Protein AF-A0A4R5MF24-F1 (afdb_mon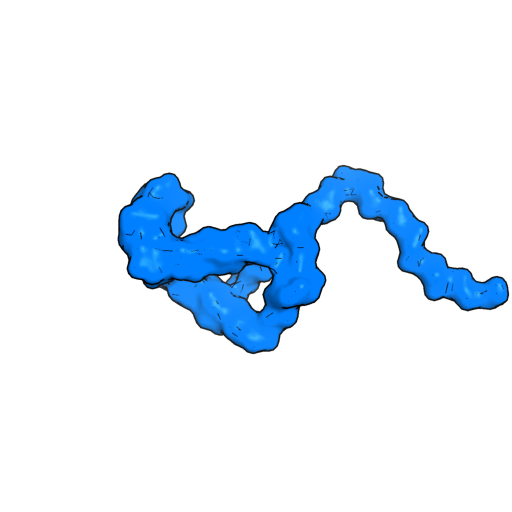omer)

Secondary structure (DSSP, 8-state):
----SHHHHHHHHHHHH-HHHHHHHT--HHHHHHHHHHHTTS-GGGS-SSPPPTT----------

Radius of gyration: 15.67 Å; Cα contacts (8 Å, |Δi|>4): 57; chains: 1; bounding box: 46×27×34 Å

Sequence (65 aa):
MTVKSKAQNRLMRAAARDPKVAKKTGVPQKVAKEMVDATHGKKVGKMPEKMPKRGSRTATHKGKK

Mean predicted aligned error: 10.58 Å

Organism: NCBI:txid2528715

Solvent-accessible surface area (backbone atoms only — not comparable to full-ato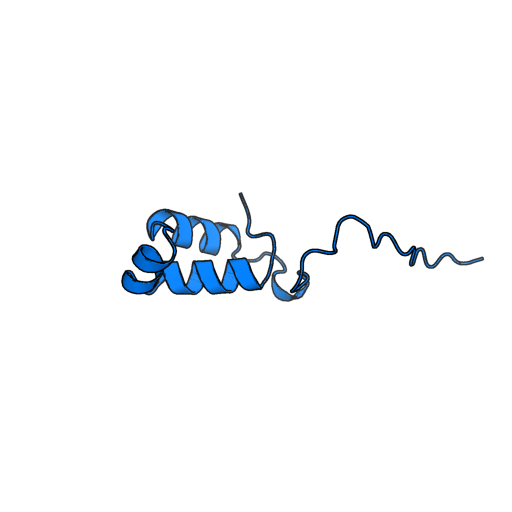m values): 4036 Å² total; per-residue (Å²): 126,64,68,85,30,42,59,52,47,53,51,27,53,45,16,45,74,33,69,67,48,9,63,76,70,73,41,55,42,68,61,20,41,52,35,48,58,64,35,60,93,54,71,55,89,80,39,52,76,62,81,77,61,97,83,73,80,73,81,80,78,89,68,92,130

Structure (mmCIF, N/CA/C/O backbone):
data_AF-A0A4R5MF24-F1
#
_entry.id   AF-A0A4R5MF24-F1
#
loop_
_atom_site.group_PDB
_atom_site.id
_atom_site.type_symbol
_atom_site.label_atom_id
_atom_site.label_alt_id
_atom_site.label_comp_id
_atom_site.label_asym_id
_atom_site.label_entity_id
_atom_site.label_seq_id
_atom_site.pdbx_PDB_ins_code
_atom_site.Cartn_x
_atom_site.Cartn_y
_atom_site.Cartn_z
_atom_site.occupa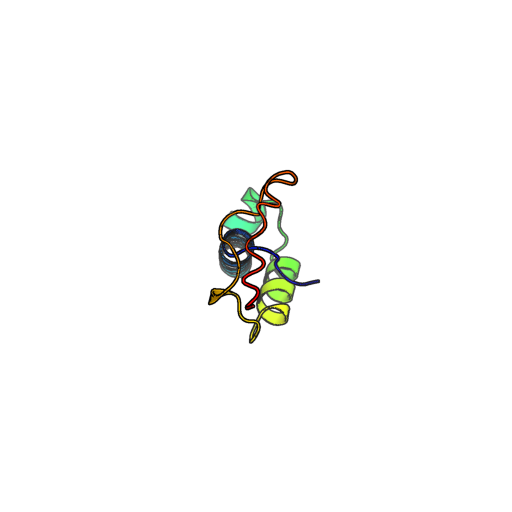ncy
_atom_site.B_iso_or_equiv
_atom_site.auth_seq_id
_atom_site.auth_comp_id
_atom_site.auth_asym_id
_atom_site.auth_atom_id
_atom_site.pdbx_PDB_model_num
ATOM 1 N N . MET A 1 1 ? -4.272 1.689 -15.228 1.00 55.34 1 MET A N 1
ATOM 2 C CA . MET A 1 1 ? -3.337 2.380 -14.306 1.00 55.34 1 MET A CA 1
ATOM 3 C C . MET A 1 1 ? -2.517 1.324 -13.573 1.00 55.34 1 MET A C 1
ATOM 5 O O . MET A 1 1 ? -3.102 0.334 -13.165 1.00 55.34 1 MET A O 1
ATOM 9 N N . THR A 1 2 ? -1.196 1.475 -13.442 1.00 63.44 2 THR A N 1
ATOM 10 C CA . THR A 1 2 ? -0.326 0.492 -12.757 1.00 63.44 2 THR A CA 1
ATOM 11 C C . THR A 1 2 ? 0.361 1.120 -11.552 1.00 63.44 2 THR A C 1
ATOM 13 O O . THR A 1 2 ? 0.621 2.327 -11.559 1.00 63.44 2 THR A O 1
ATOM 16 N N . VAL A 1 3 ? 0.705 0.321 -10.539 1.00 74.56 3 VAL A N 1
ATOM 17 C CA . VAL A 1 3 ? 1.464 0.822 -9.383 1.00 74.56 3 VAL A CA 1
ATOM 18 C C . VAL A 1 3 ? 2.865 1.274 -9.804 1.00 74.56 3 VAL A C 1
ATOM 20 O O . VAL A 1 3 ? 3.523 0.624 -10.615 1.00 74.56 3 VAL A O 1
ATOM 23 N N . LYS A 1 4 ? 3.310 2.414 -9.267 1.00 75.62 4 LYS A N 1
ATOM 24 C CA . LYS A 1 4 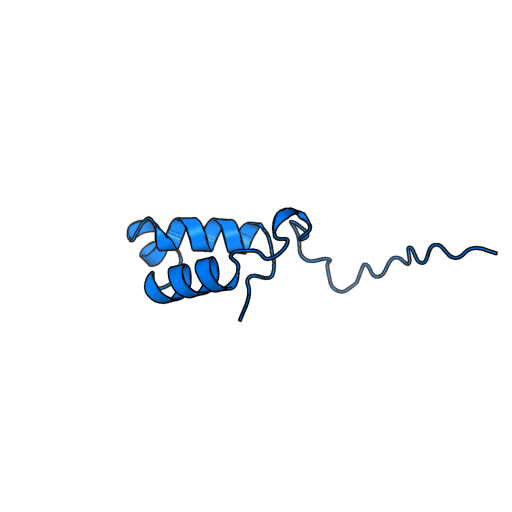? 4.555 3.098 -9.669 1.00 75.62 4 LYS A CA 1
ATOM 25 C C . LYS A 1 4 ? 5.727 2.848 -8.715 1.00 75.62 4 LYS A C 1
ATOM 27 O O . LYS A 1 4 ? 6.858 3.200 -9.031 1.00 75.62 4 LYS A O 1
ATOM 32 N N . SER A 1 5 ? 5.474 2.250 -7.550 1.00 81.25 5 SER A N 1
ATOM 33 C CA . SER A 1 5 ? 6.503 1.913 -6.560 1.00 81.25 5 SER A CA 1
ATOM 34 C C . SER A 1 5 ? 6.227 0.582 -5.855 1.00 81.25 5 SER A C 1
ATOM 36 O O . SER A 1 5 ? 5.088 0.109 -5.792 1.00 81.25 5 SER A O 1
ATOM 38 N N . LYS A 1 6 ? 7.277 -0.016 -5.274 1.00 84.00 6 LYS A N 1
ATOM 39 C CA . LYS A 1 6 ? 7.154 -1.218 -4.428 1.00 84.00 6 LYS A CA 1
ATOM 40 C C . LYS A 1 6 ? 6.276 -0.967 -3.202 1.00 84.00 6 LYS A C 1
ATOM 42 O O . LYS A 1 6 ? 5.466 -1.819 -2.852 1.00 84.00 6 LYS A O 1
ATOM 47 N N . ALA A 1 7 ? 6.406 0.206 -2.581 1.00 85.31 7 ALA A N 1
ATOM 48 C CA . ALA A 1 7 ? 5.598 0.595 -1.429 1.00 85.31 7 ALA A CA 1
ATOM 49 C C . ALA A 1 7 ? 4.103 0.651 -1.776 1.00 85.31 7 ALA A C 1
ATOM 51 O O . ALA A 1 7 ? 3.286 0.100 -1.042 1.00 85.31 7 ALA A O 1
ATOM 52 N N . GLN A 1 8 ? 3.757 1.218 -2.936 1.00 88.44 8 GLN A N 1
ATOM 53 C CA . GLN A 1 8 ? 2.375 1.252 -3.403 1.00 88.44 8 GLN A CA 1
ATOM 54 C C . GLN A 1 8 ? 1.838 -0.159 -3.663 1.00 88.44 8 GLN A C 1
ATOM 56 O O . GLN A 1 8 ? 0.732 -0.471 -3.241 1.00 88.44 8 GLN A O 1
ATOM 61 N N . ASN A 1 9 ? 2.630 -1.047 -4.274 1.00 88.44 9 ASN A N 1
ATOM 62 C CA . ASN A 1 9 ? 2.221 -2.440 -4.469 1.00 88.44 9 ASN A CA 1
ATOM 63 C C . ASN A 1 9 ? 1.983 -3.179 -3.138 1.00 88.44 9 ASN A C 1
ATOM 65 O O . ASN A 1 9 ? 1.010 -3.919 -3.010 1.00 88.44 9 ASN A O 1
ATOM 69 N N . ARG A 1 10 ? 2.848 -2.968 -2.135 1.00 89.50 10 ARG A N 1
ATOM 70 C CA . ARG A 1 10 ? 2.681 -3.548 -0.789 1.00 89.50 10 ARG A CA 1
ATOM 71 C C . ARG A 1 10 ? 1.387 -3.063 -0.133 1.00 89.50 10 ARG A C 1
ATOM 73 O O . ARG A 1 10 ? 0.620 -3.882 0.365 1.00 89.50 10 ARG A O 1
ATOM 80 N N . LEU A 1 11 ? 1.118 -1.760 -0.199 1.00 91.88 11 LEU A N 1
ATOM 81 C CA . LEU A 1 11 ? -0.098 -1.164 0.351 1.00 91.88 11 LEU A CA 1
ATOM 82 C C . LEU A 1 11 ? -1.361 -1.671 -0.357 1.00 91.88 11 LEU A C 1
ATOM 84 O O . LEU A 1 11 ? -2.309 -2.065 0.313 1.00 91.88 11 LEU A O 1
ATOM 88 N N . MET A 1 12 ? -1.356 -1.744 -1.691 1.00 92.38 12 MET A N 1
ATOM 89 C CA . MET A 1 12 ? -2.495 -2.261 -2.461 1.00 92.38 12 MET A CA 1
ATOM 90 C C . MET A 1 12 ? -2.764 -3.736 -2.155 1.00 92.38 12 MET A C 1
ATOM 92 O O . MET A 1 12 ? -3.908 -4.115 -1.938 1.00 92.38 12 MET A O 1
ATOM 96 N N . ARG A 1 13 ? -1.723 -4.571 -2.031 1.00 90.38 13 ARG A N 1
ATOM 97 C CA . ARG A 1 13 ? -1.883 -5.974 -1.610 1.00 90.38 13 ARG A CA 1
ATOM 98 C C . ARG A 1 13 ? -2.460 -6.107 -0.199 1.00 90.38 13 ARG A C 1
ATOM 100 O O . ARG A 1 13 ? -3.282 -6.991 0.029 1.00 90.38 13 ARG A O 1
ATOM 107 N N . ALA A 1 14 ? -2.055 -5.237 0.727 1.00 92.06 14 ALA A N 1
ATOM 108 C CA . ALA A 1 14 ? -2.596 -5.219 2.083 1.00 92.06 14 ALA A CA 1
ATOM 109 C C . ALA A 1 14 ? -4.069 -4.775 2.099 1.00 92.06 14 ALA A C 1
ATOM 111 O O . ALA A 1 14 ? -4.907 -5.463 2.676 1.00 92.06 14 ALA A O 1
ATOM 112 N N . ALA A 1 15 ? -4.408 -3.694 1.393 1.00 93.19 15 ALA A N 1
ATOM 113 C CA . ALA A 1 15 ? -5.783 -3.205 1.273 1.00 93.19 15 ALA A CA 1
ATOM 114 C C . ALA A 1 15 ? -6.711 -4.204 0.550 1.00 93.19 15 ALA A C 1
ATOM 116 O O . ALA A 1 15 ? -7.875 -4.348 0.919 1.00 93.19 15 ALA A O 1
ATOM 117 N N . ALA A 1 16 ? -6.201 -4.938 -0.444 1.00 91.81 16 ALA A N 1
ATOM 118 C CA . ALA A 1 16 ? -6.961 -5.954 -1.173 1.00 91.81 16 ALA A CA 1
ATOM 119 C C . ALA A 1 16 ? -7.348 -7.165 -0.302 1.00 91.81 16 ALA A C 1
ATOM 121 O O . ALA A 1 16 ? -8.370 -7.798 -0.571 1.00 91.81 16 ALA A O 1
ATOM 122 N N . ARG A 1 17 ? -6.543 -7.487 0.723 1.00 93.25 17 ARG A N 1
ATOM 123 C CA . ARG A 1 17 ? -6.766 -8.615 1.644 1.00 93.25 17 ARG A CA 1
ATOM 124 C C . ARG A 1 17 ? -7.493 -8.225 2.929 1.00 93.25 17 ARG A C 1
ATOM 126 O O . ARG A 1 17 ? -8.310 -9.009 3.393 1.00 93.25 17 ARG A O 1
ATOM 133 N N . ASP A 1 18 ? -7.220 -7.046 3.490 1.00 93.06 18 ASP A N 1
ATOM 134 C CA . ASP A 1 18 ? -7.785 -6.617 4.774 1.00 93.06 18 ASP A CA 1
ATOM 135 C C . ASP A 1 18 ? -8.666 -5.356 4.622 1.00 93.06 18 ASP A C 1
ATOM 137 O O . ASP A 1 18 ? -8.159 -4.269 4.305 1.00 93.06 18 ASP A O 1
ATOM 141 N N . PRO A 1 19 ? -9.983 -5.448 4.890 1.00 91.44 19 PRO A N 1
ATOM 142 C CA . PRO A 1 19 ? -10.885 -4.301 4.831 1.00 91.44 19 PRO A CA 1
ATOM 143 C C . PRO A 1 19 ? -10.565 -3.224 5.878 1.00 91.44 19 PRO A C 1
ATOM 145 O O . PRO A 1 19 ? -10.888 -2.055 5.668 1.00 91.44 19 PRO A O 1
ATOM 148 N N . LYS A 1 20 ? -9.907 -3.561 6.994 1.00 93.44 20 LYS A N 1
ATOM 149 C CA . LYS A 1 20 ? -9.452 -2.573 7.984 1.00 93.44 20 LYS A CA 1
ATOM 150 C C . LYS A 1 20 ? -8.341 -1.700 7.409 1.00 93.44 20 LYS A C 1
ATOM 152 O O . LYS A 1 20 ? -8.343 -0.494 7.639 1.00 93.44 20 LYS A O 1
ATOM 157 N N . VAL A 1 21 ? -7.427 -2.281 6.630 1.00 92.19 21 VAL A N 1
ATOM 158 C CA . VAL A 1 21 ? -6.366 -1.530 5.941 1.00 92.19 21 VAL A CA 1
ATOM 159 C C . VAL A 1 21 ? -6.963 -0.634 4.861 1.00 92.19 21 VAL A C 1
ATOM 161 O O . VAL A 1 21 ? -6.603 0.539 4.789 1.00 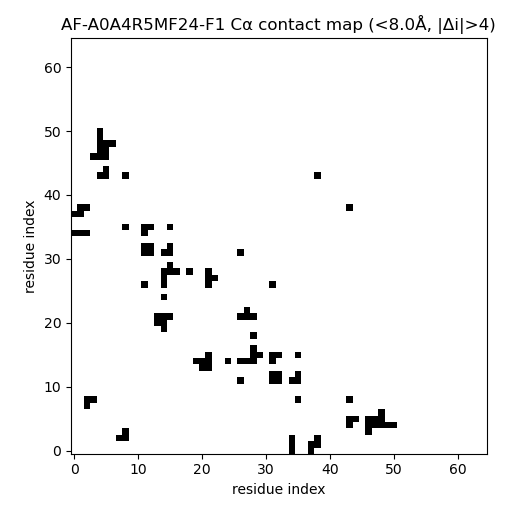92.19 21 VAL A O 1
ATOM 164 N N . ALA A 1 22 ? -7.920 -1.139 4.080 1.00 91.62 22 ALA A N 1
ATOM 165 C CA . ALA A 1 22 ? -8.660 -0.349 3.095 1.00 91.62 22 ALA A CA 1
ATOM 166 C C . ALA A 1 22 ? -9.328 0.890 3.721 1.00 91.62 22 ALA A C 1
ATOM 168 O O . ALA A 1 22 ? -9.128 2.006 3.247 1.00 91.62 22 ALA A O 1
ATOM 169 N N . LYS A 1 23 ? -10.033 0.716 4.849 1.00 93.94 23 LYS A N 1
ATOM 170 C CA . LYS A 1 23 ? -10.657 1.823 5.595 1.00 93.94 23 LYS A CA 1
ATOM 171 C C . LYS A 1 23 ? -9.632 2.825 6.126 1.00 93.94 23 LYS A C 1
ATOM 173 O O . LYS A 1 23 ? -9.810 4.023 5.951 1.00 93.94 23 LYS A O 1
ATOM 178 N N . LYS A 1 24 ? -8.541 2.346 6.733 1.00 93.81 24 LYS A N 1
ATOM 179 C CA . LYS A 1 24 ? -7.483 3.205 7.296 1.00 93.81 24 LYS A CA 1
ATOM 180 C C . LYS A 1 24 ? -6.726 4.007 6.238 1.00 93.81 24 LYS A C 1
ATOM 182 O O . LYS A 1 24 ? -6.279 5.110 6.514 1.00 93.81 24 LYS A O 1
ATOM 187 N N . THR A 1 25 ? -6.545 3.435 5.051 1.00 90.31 25 THR A N 1
ATOM 188 C CA . THR A 1 25 ? -5.773 4.051 3.960 1.00 90.31 25 THR A CA 1
ATOM 189 C C . THR A 1 25 ? -6.640 4.818 2.965 1.00 90.31 25 THR A C 1
ATOM 191 O O . THR A 1 25 ? -6.101 5.463 2.071 1.00 90.31 25 THR 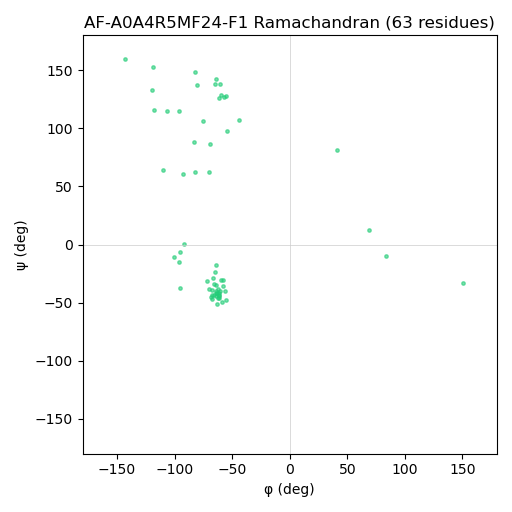A O 1
ATOM 194 N N . GLY A 1 26 ? -7.969 4.743 3.092 1.00 92.88 26 GLY A N 1
ATOM 195 C CA . GLY A 1 26 ? -8.913 5.347 2.152 1.00 92.88 26 GLY A CA 1
ATOM 196 C C . GLY A 1 26 ? -8.936 4.677 0.774 1.00 92.88 26 GLY A C 1
ATOM 197 O O . GLY A 1 26 ? -9.492 5.236 -0.166 1.00 92.88 26 GLY A O 1
ATOM 198 N N . VAL A 1 27 ? -8.330 3.495 0.622 1.00 90.56 27 VAL A N 1
ATOM 199 C CA . VAL A 1 27 ? -8.280 2.766 -0.651 1.00 90.56 27 VAL A CA 1
ATOM 200 C C . VAL A 1 27 ? -9.408 1.734 -0.682 1.00 90.56 27 VAL A C 1
ATOM 202 O O . VAL A 1 27 ? -9.358 0.776 0.091 1.00 90.56 27 VAL A O 1
ATOM 205 N N . PRO A 1 28 ? -10.401 1.851 -1.584 1.00 93.81 28 PRO A N 1
ATOM 206 C CA . PRO A 1 28 ? -11.442 0.839 -1.717 1.00 93.81 28 PRO A CA 1
ATOM 207 C C . PRO A 1 28 ? -10.847 -0.521 -2.092 1.00 93.81 28 PRO A C 1
ATOM 209 O O . PRO A 1 28 ? -9.991 -0.613 -2.974 1.00 93.81 28 PRO A O 1
ATOM 212 N N . GLN A 1 29 ? -11.345 -1.601 -1.483 1.00 94.31 29 GLN A N 1
ATOM 213 C CA . GLN A 1 29 ? -10.829 -2.951 -1.751 1.00 94.31 29 GLN A CA 1
ATOM 214 C C . GLN A 1 29 ? -10.929 -3.346 -3.226 1.00 94.31 29 GLN A C 1
ATOM 216 O O . GLN A 1 29 ? -10.034 -4.012 -3.742 1.00 94.31 29 GLN A O 1
ATOM 221 N N . LYS A 1 30 ? -11.996 -2.916 -3.911 1.00 93.62 30 LYS A N 1
ATOM 222 C CA . LYS A 1 30 ? -12.184 -3.151 -5.347 1.00 93.62 30 LYS A CA 1
ATOM 223 C C . LYS A 1 30 ? -11.032 -2.558 -6.164 1.00 93.62 30 LYS A C 1
ATOM 225 O O . LYS A 1 30 ? -10.396 -3.273 -6.929 1.00 93.62 30 LYS A O 1
ATOM 230 N N . VAL A 1 31 ? -10.697 -1.295 -5.905 1.00 91.81 31 VAL A N 1
ATOM 231 C CA . VAL A 1 31 ? -9.587 -0.592 -6.568 1.00 91.81 31 VAL A CA 1
ATOM 232 C C . VAL A 1 31 ? -8.245 -1.243 -6.233 1.00 91.81 31 VAL A C 1
ATOM 234 O O . VAL A 1 31 ? -7.394 -1.404 -7.105 1.00 91.81 31 VAL A O 1
ATOM 237 N N . ALA A 1 32 ? -8.053 -1.663 -4.981 1.00 90.81 32 ALA A N 1
ATOM 238 C CA . ALA A 1 32 ? -6.841 -2.356 -4.564 1.00 90.81 32 ALA A CA 1
ATOM 239 C C . ALA A 1 32 ? -6.644 -3.685 -5.317 1.00 90.81 32 ALA A C 1
ATOM 241 O O . ALA A 1 32 ? -5.540 -3.954 -5.787 1.00 90.81 32 ALA A O 1
ATOM 242 N N . LYS A 1 33 ? -7.706 -4.488 -5.478 1.00 91.19 33 LYS A N 1
ATOM 243 C CA . LYS A 1 33 ? -7.683 -5.738 -6.256 1.00 91.19 33 LYS A CA 1
ATOM 244 C C . LYS A 1 33 ? -7.373 -5.476 -7.729 1.00 91.19 33 LYS A C 1
ATOM 246 O O . LYS A 1 33 ? -6.398 -6.018 -8.236 1.00 91.19 33 LYS A O 1
ATOM 251 N N . GLU A 1 34 ? -8.093 -4.548 -8.359 1.00 89.81 34 GLU A N 1
ATOM 252 C CA . GLU A 1 34 ? -7.861 -4.161 -9.758 1.00 89.81 34 GLU A CA 1
ATOM 253 C C . GLU A 1 34 ? -6.416 -3.694 -10.000 1.00 89.81 34 GLU A C 1
ATOM 255 O O . GLU A 1 34 ? -5.800 -4.055 -11.002 1.00 89.81 34 GLU A O 1
ATOM 260 N N . MET A 1 35 ? -5.828 -2.934 -9.068 1.00 87.56 35 MET A N 1
ATOM 261 C CA . MET A 1 35 ? -4.429 -2.512 -9.176 1.00 87.56 35 MET A CA 1
ATOM 262 C C . MET A 1 35 ? -3.438 -3.660 -8.986 1.00 87.56 35 MET A C 1
ATOM 264 O O . MET A 1 35 ? -2.411 -3.675 -9.667 1.00 87.56 35 MET A O 1
ATOM 268 N N . VAL A 1 36 ? -3.697 -4.596 -8.070 1.00 87.00 36 VAL A N 1
ATOM 269 C CA . VAL A 1 36 ? -2.840 -5.774 -7.865 1.00 87.00 36 VAL A CA 1
ATOM 270 C C . VAL A 1 36 ? -2.872 -6.676 -9.097 1.00 87.00 36 VAL A C 1
ATOM 272 O O . VAL A 1 36 ? -1.805 -7.078 -9.563 1.00 87.00 36 VAL A O 1
ATOM 275 N N . ASP A 1 37 ? -4.052 -6.903 -9.668 1.00 86.94 37 ASP A N 1
ATOM 276 C CA . ASP A 1 37 ? -4.249 -7.734 -10.857 1.00 86.94 37 ASP A CA 1
ATOM 277 C C . ASP A 1 37 ? -3.629 -7.083 -12.099 1.00 86.94 37 ASP A C 1
ATOM 279 O O . ASP A 1 37 ? -2.842 -7.712 -12.803 1.00 86.94 37 ASP A O 1
ATOM 283 N N . ALA A 1 38 ? -3.842 -5.777 -12.305 1.00 82.50 38 ALA A N 1
ATOM 284 C CA . ALA A 1 38 ? -3.208 -5.017 -13.390 1.00 82.50 38 ALA A CA 1
ATOM 285 C C . ALA A 1 38 ? -1.672 -4.924 -13.267 1.00 82.50 38 ALA A C 1
ATOM 287 O O . ALA A 1 38 ? -0.971 -4.566 -14.223 1.00 82.50 38 ALA A O 1
ATOM 288 N N . THR A 1 39 ? -1.139 -5.203 -12.077 1.00 77.31 39 THR A N 1
ATOM 289 C CA . THR A 1 39 ? 0.299 -5.239 -11.789 1.00 77.31 39 THR A CA 1
ATOM 290 C C . THR A 1 39 ? 0.864 -6.662 -11.873 1.00 77.31 39 THR A C 1
ATOM 292 O O . THR A 1 39 ? 2.083 -6.835 -11.973 1.00 77.31 39 THR A O 1
ATOM 295 N N . HIS A 1 40 ? 0.013 -7.688 -11.870 1.00 69.75 40 HIS A N 1
ATOM 296 C CA . HIS A 1 40 ? 0.425 -9.083 -11.938 1.00 69.75 40 HIS A CA 1
ATOM 297 C C . HIS A 1 40 ? 1.213 -9.333 -13.239 1.00 69.75 40 HIS A C 1
ATOM 299 O O . HIS A 1 40 ? 0.819 -8.903 -14.318 1.00 69.75 40 H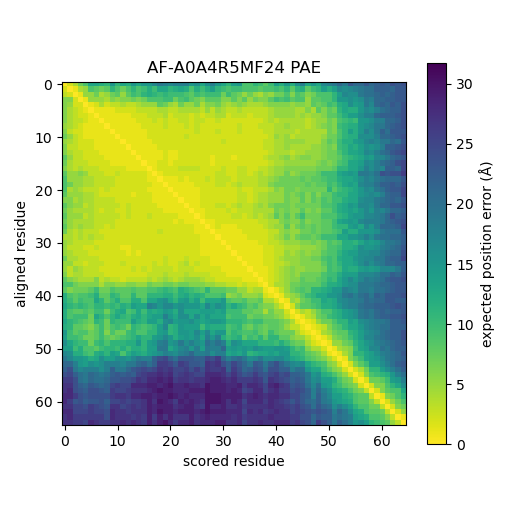IS A O 1
ATOM 305 N N . GLY A 1 41 ? 2.406 -9.926 -13.127 1.00 65.31 41 GLY A N 1
ATOM 306 C CA . GLY A 1 41 ? 3.318 -10.139 -14.262 1.00 65.31 41 GLY A CA 1
ATOM 307 C C . GLY A 1 41 ? 4.219 -8.952 -14.647 1.00 65.31 41 GLY A C 1
ATOM 308 O O . GLY A 1 41 ? 5.166 -9.133 -15.413 1.00 65.31 41 GLY A O 1
ATOM 309 N N . LYS A 1 42 ? 4.026 -7.743 -14.096 1.00 67.56 42 LYS A N 1
ATOM 310 C CA . LYS A 1 42 ? 4.961 -6.618 -14.313 1.00 67.56 42 LYS A CA 1
ATOM 311 C C . LYS A 1 42 ? 6.159 -6.727 -13.366 1.00 67.56 42 LYS A C 1
ATOM 313 O O . LYS A 1 42 ? 6.034 -7.217 -12.246 1.00 67.56 42 LYS A O 1
ATOM 318 N N . LYS A 1 43 ? 7.346 -6.265 -13.793 1.00 64.75 43 LYS A N 1
ATOM 319 C CA . LYS A 1 43 ? 8.610 -6.339 -13.022 1.00 64.75 43 LYS A CA 1
ATOM 320 C C . LYS A 1 43 ? 8.615 -5.400 -11.801 1.00 64.75 43 LYS A C 1
ATOM 322 O O . LYS A 1 43 ? 9.472 -4.527 -11.690 1.00 64.75 43 LYS A O 1
ATOM 327 N N . VAL A 1 44 ? 7.712 -5.605 -10.840 1.00 67.88 44 VAL A N 1
ATOM 328 C CA . VAL A 1 44 ? 7.661 -4.857 -9.571 1.00 67.88 44 VAL A CA 1
ATOM 329 C C . VAL A 1 44 ? 8.979 -4.994 -8.798 1.00 67.88 44 VAL A C 1
ATOM 331 O O . VAL A 1 44 ? 9.412 -4.061 -8.126 1.00 67.88 44 VAL A O 1
ATOM 334 N N . GLY A 1 45 ? 9.677 -6.126 -8.956 1.00 63.12 45 GLY A N 1
ATOM 335 C CA . GLY A 1 45 ? 10.996 -6.369 -8.365 1.00 63.12 45 GLY A CA 1
ATOM 336 C C . GLY A 1 45 ? 12.083 -5.378 -8.802 1.00 63.12 45 GLY A C 1
ATOM 337 O O . GLY A 1 45 ? 12.951 -5.051 -7.994 1.00 63.12 45 GLY A O 1
ATOM 338 N N . LYS A 1 46 ? 12.003 -4.834 -10.026 1.00 65.56 46 LYS A N 1
ATOM 339 C CA . LYS A 1 46 ? 12.963 -3.844 -10.557 1.00 65.56 46 LYS A CA 1
ATOM 340 C C . LYS A 1 46 ? 12.546 -2.391 -10.302 1.00 65.56 46 LYS A C 1
ATOM 342 O O . LYS A 1 46 ? 13.250 -1.475 -10.711 1.00 65.56 46 LYS A O 1
ATOM 347 N N . MET A 1 47 ? 11.405 -2.172 -9.650 1.00 70.06 47 MET A N 1
ATOM 348 C CA . MET A 1 47 ? 10.869 -0.834 -9.422 1.00 70.06 47 MET A CA 1
ATOM 349 C C . MET A 1 47 ? 11.568 -0.177 -8.219 1.00 70.06 47 MET A C 1
ATOM 351 O O . MET A 1 47 ? 11.781 -0.853 -7.204 1.00 70.06 47 MET A O 1
ATOM 355 N N . PRO A 1 48 ? 11.936 1.112 -8.303 1.00 65.44 48 PRO A N 1
ATOM 356 C CA . PRO A 1 48 ? 12.631 1.791 -7.217 1.00 65.44 48 PRO A CA 1
ATOM 357 C C . PRO A 1 48 ? 11.740 1.879 -5.966 1.00 65.44 48 PRO A C 1
ATOM 359 O O . PRO A 1 48 ? 10.522 2.057 -6.056 1.00 65.44 48 PRO A O 1
ATOM 362 N N . GLU A 1 49 ? 12.338 1.722 -4.780 1.00 68.31 49 GLU A N 1
ATOM 363 C CA . GLU A 1 49 ? 11.605 1.823 -3.507 1.00 68.31 49 GLU A CA 1
ATOM 364 C C . GLU A 1 49 ? 11.206 3.257 -3.166 1.00 68.31 49 GLU A C 1
ATOM 366 O O . GLU A 1 49 ? 10.154 3.479 -2.569 1.00 68.31 49 GLU A O 1
ATOM 371 N N . LYS A 1 50 ? 12.018 4.227 -3.590 1.00 65.69 50 LYS A N 1
ATOM 372 C CA . LYS A 1 50 ? 11.749 5.656 -3.465 1.00 65.69 50 LYS A CA 1
ATOM 373 C C . LYS A 1 50 ? 11.714 6.251 -4.864 1.00 65.69 50 LYS A C 1
ATOM 375 O O . LYS A 1 50 ? 12.592 5.974 -5.677 1.00 65.69 50 LYS A O 1
ATOM 380 N N . MET A 1 51 ? 10.694 7.054 -5.151 1.00 61.84 51 MET A N 1
ATOM 381 C CA . MET A 1 51 ? 10.651 7.816 -6.396 1.00 61.84 51 MET A CA 1
ATOM 382 C C . MET A 1 51 ? 11.867 8.758 -6.396 1.00 61.84 51 MET A C 1
ATOM 384 O O . MET A 1 51 ? 12.055 9.462 -5.398 1.00 61.84 51 MET A O 1
ATOM 388 N N . PRO A 1 52 ? 12.725 8.753 -7.433 1.00 59.28 52 PRO A N 1
ATOM 389 C CA . PRO A 1 52 ? 13.857 9.668 -7.474 1.00 59.28 52 PRO A CA 1
ATOM 390 C C . PRO A 1 52 ? 13.316 11.094 -7.368 1.00 59.28 52 PRO A C 1
ATOM 392 O O . PRO A 1 52 ? 12.385 11.466 -8.090 1.00 59.28 52 PRO A O 1
ATOM 395 N N . LYS A 1 53 ? 13.842 11.872 -6.413 1.00 59.44 53 LYS A N 1
ATOM 396 C CA . LYS A 1 53 ? 13.451 13.274 -6.242 1.00 59.44 53 LYS A CA 1
ATOM 397 C C . LYS A 1 53 ? 13.679 13.970 -7.584 1.00 59.44 53 LYS A C 1
ATOM 399 O O . LYS A 1 53 ? 14.762 13.850 -8.155 1.00 59.44 53 LYS A O 1
ATOM 404 N N . ARG A 1 54 ? 12.659 14.666 -8.100 1.00 55.44 54 ARG A N 1
ATOM 405 C CA . ARG A 1 54 ? 12.788 15.553 -9.270 1.00 55.44 54 ARG A CA 1
ATOM 406 C C . ARG A 1 54 ? 13.909 16.553 -8.956 1.00 55.44 54 ARG A C 1
ATOM 408 O O . ARG A 1 54 ? 13.692 17.473 -8.184 1.00 55.44 54 ARG A O 1
ATOM 415 N N . GLY A 1 55 ? 15.116 16.270 -9.444 1.00 53.12 55 GLY A N 1
ATOM 416 C CA . GLY A 1 55 ? 16.357 16.951 -9.060 1.00 53.12 55 GLY A CA 1
ATOM 417 C C . GLY A 1 55 ? 17.600 16.058 -9.154 1.00 53.12 55 GLY A C 1
ATOM 418 O O . GLY A 1 55 ? 18.650 16.525 -9.569 1.00 53.12 55 GLY A O 1
ATOM 419 N N . SER A 1 56 ? 17.495 14.749 -8.897 1.00 51.28 56 SER A N 1
ATOM 420 C CA . SER A 1 56 ? 18.618 13.814 -9.068 1.00 51.28 56 SER A CA 1
ATOM 421 C C . SER A 1 56 ? 18.603 13.175 -10.461 1.00 51.28 56 SER A C 1
ATOM 423 O O . SER A 1 56 ? 18.471 11.960 -10.608 1.00 51.28 56 SER A O 1
ATOM 425 N N . ARG A 1 57 ? 18.709 14.000 -11.509 1.00 51.34 57 ARG A N 1
ATOM 426 C CA . ARG A 1 57 ? 19.261 13.552 -12.796 1.00 51.34 57 ARG A CA 1
ATOM 427 C C . ARG A 1 57 ? 20.787 13.615 -12.695 1.00 51.34 57 ARG A C 1
ATOM 429 O O . ARG A 1 57 ? 21.419 14.379 -13.412 1.00 51.34 57 ARG A O 1
ATOM 436 N N . THR A 1 58 ? 21.395 12.849 -11.791 1.00 47.62 58 THR A N 1
ATOM 437 C CA . THR A 1 58 ? 22.822 12.561 -11.940 1.00 47.62 58 THR A CA 1
ATOM 438 C C . THR A 1 58 ? 22.949 11.536 -13.052 1.00 47.62 58 THR A C 1
ATOM 440 O O . THR A 1 58 ? 22.549 10.376 -12.936 1.00 47.62 58 THR A O 1
ATOM 443 N N . ALA A 1 59 ? 23.431 12.045 -14.179 1.00 51.28 59 ALA A N 1
ATOM 444 C CA . ALA A 1 59 ? 23.859 11.305 -15.339 1.00 51.28 59 ALA A CA 1
ATOM 445 C C . ALA A 1 59 ? 24.714 10.100 -14.927 1.00 51.28 59 ALA A C 1
ATOM 447 O O . ALA A 1 59 ? 25.871 10.231 -14.550 1.00 51.28 59 ALA A O 1
ATOM 448 N N . THR A 1 60 ? 24.150 8.906 -15.049 1.00 52.47 60 THR A N 1
ATOM 449 C CA . THR A 1 60 ? 24.933 7.709 -15.359 1.00 52.47 60 THR A CA 1
ATOM 450 C C . THR A 1 60 ? 24.564 7.287 -16.774 1.00 52.47 60 THR A C 1
ATOM 452 O O . THR A 1 60 ? 23.975 6.238 -17.015 1.00 52.47 60 THR A O 1
ATOM 455 N N . HIS A 1 61 ? 24.889 8.154 -17.740 1.00 43.97 61 HIS A N 1
ATOM 456 C CA . HIS A 1 61 ? 25.034 7.734 -19.128 1.00 43.97 61 HIS A CA 1
ATOM 457 C C . HIS A 1 61 ? 26.445 7.163 -19.269 1.00 43.97 61 HIS A C 1
ATOM 459 O O .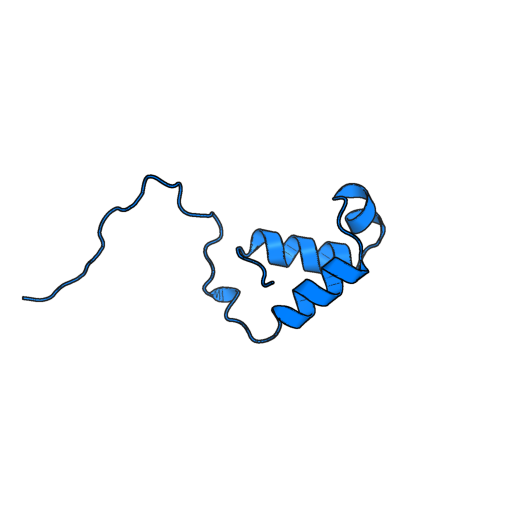 HIS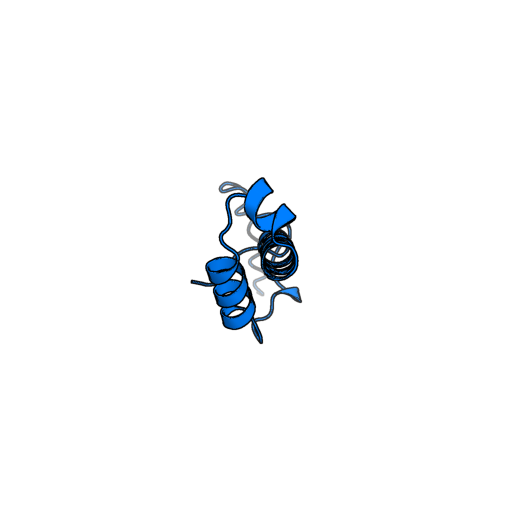 A 1 61 ? 27.413 7.870 -19.527 1.00 43.97 61 HIS A O 1
ATOM 465 N N . LYS A 1 62 ? 26.564 5.862 -19.006 1.00 49.19 62 LYS A N 1
ATOM 466 C CA . LYS A 1 62 ? 27.740 5.071 -19.355 1.00 49.19 62 LYS A CA 1
ATOM 467 C C . LYS A 1 62 ? 27.786 4.943 -20.887 1.00 49.19 62 LYS A C 1
ATOM 469 O O . LYS A 1 62 ? 27.251 3.982 -21.427 1.00 49.19 62 LYS A O 1
ATOM 474 N N . GLY A 1 63 ? 28.392 5.910 -21.575 1.00 39.75 63 GLY A N 1
ATOM 475 C CA . GLY A 1 63 ? 29.012 5.727 -22.897 1.00 39.75 63 GLY A CA 1
ATOM 476 C C . GLY A 1 63 ? 30.525 5.746 -22.669 1.00 39.75 63 GLY A C 1
ATOM 477 O O . GLY A 1 63 ? 31.015 6.688 -22.068 1.00 39.75 63 GLY A O 1
ATOM 478 N N . LYS A 1 64 ? 31.297 4.674 -22.884 1.00 40.28 64 LYS A N 1
ATOM 479 C CA . LYS A 1 64 ? 31.709 4.152 -24.198 1.00 40.28 64 LYS A CA 1
ATOM 480 C C . LYS A 1 64 ? 32.075 5.277 -25.179 1.00 40.28 64 LYS A C 1
ATOM 482 O O . LYS A 1 64 ? 31.269 5.620 -26.039 1.00 40.28 64 LYS A O 1
ATOM 487 N N . LYS A 1 65 ? 33.300 5.786 -25.069 1.00 38.56 65 LYS A N 1
ATOM 488 C CA . LYS A 1 65 ? 34.311 5.744 -26.133 1.00 38.56 65 LYS A CA 1
ATOM 489 C C . LYS A 1 65 ? 35.693 5.921 -25.522 1.00 38.56 65 LYS A C 1
ATOM 491 O O . LYS A 1 65 ? 35.778 6.688 -24.542 1.00 38.56 65 LYS A O 1
#

Nearest PDB structures (foldseek):
  7tdz-assembly1_P  TM=3.676E-01  e=9.725E+00  Xenopus laevis

pLDDT: mean 75.52, std 17.39, range [38.56, 94.31]

Foldseek 3Di:
DEDQALVLLVLLVVVLVDVVSCVVVVNHNVNSVVRNVVCPPPPNVPHDHDDPPPPPPPDPPDDDD